Protein AF-A0A820NC77-F1 (afdb_monomer_lite)

pLDDT: mean 81.08, std 19.24, range [35.0, 95.75]

Secondary structure (DSSP, 8-state):
--HHHHHHHHHTTSS-HHHHHHHHHHGGG---HHHHHHHHHHHHHHHHHHTTSTTHHHHHHHHHHHHHHHHHH-TTT--GGGGG--

Foldseek 3Di:
DALVVQLVCVVVVNHPVVVSLVVLVVCLVPQDPVSVVSVVVSLVVVLVVCVPDPCNVVSVVSVCVSVVSNVVNPPDDDPPPVPPPD

Sequence (86 aa):
MTQDDVAALCNAGHQSFVDYLKLILSYQNEDNCTVWKSIVSTIDDLSSLIEYTDYFDQFKKYRAHVLSSTQKQNLVGIPKKMKILL

Radius of gyration: 13.33 Å; chains: 1; bounding box: 36×27×31 Å

Structure (mmCIF, N/CA/C/O backbone):
data_AF-A0A820NC77-F1
#
_entry.id   AF-A0A820NC77-F1
#
loop_
_atom_site.group_PDB
_atom_site.id
_atom_site.type_symbol
_atom_site.label_atom_id
_atom_site.label_alt_id
_atom_site.label_comp_id
_atom_site.label_asym_id
_atom_site.label_entity_id
_atom_site.label_seq_id
_atom_site.pdbx_PDB_ins_code
_atom_site.Cartn_x
_atom_site.Cartn_y
_atom_site.Cartn_z
_atom_site.occupancy
_atom_site.B_iso_or_equiv
_atom_site.auth_seq_id
_atom_site.auth_comp_id
_atom_site.auth_asym_id
_atom_site.auth_atom_id
_atom_site.pdbx_PDB_model_num
ATOM 1 N N . MET A 1 1 ? -1.147 -6.525 -16.424 1.00 66.00 1 MET A N 1
ATOM 2 C CA . MET A 1 1 ? -1.856 -5.868 -15.317 1.00 66.00 1 MET A CA 1
ATOM 3 C C . MET A 1 1 ? -0.794 -5.293 -14.405 1.00 66.00 1 MET A C 1
ATOM 5 O O . MET A 1 1 ? 0.043 -6.052 -13.926 1.00 66.00 1 MET A O 1
ATOM 9 N N . THR A 1 2 ? -0.723 -3.973 -14.312 1.00 86.88 2 THR A N 1
ATOM 10 C CA . THR A 1 2 ? 0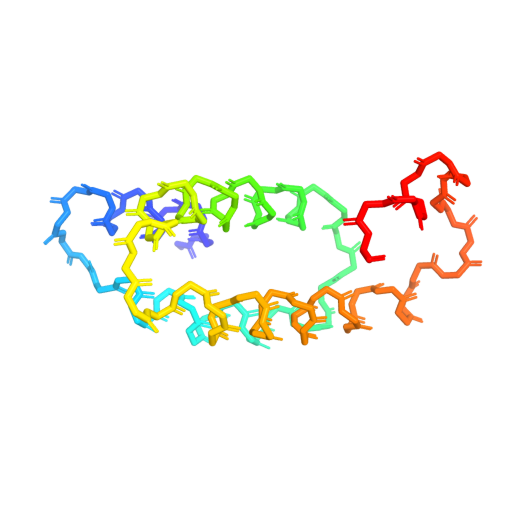.219 -3.252 -13.446 1.00 86.88 2 THR A CA 1
ATOM 11 C C . THR A 1 2 ? -0.323 -3.207 -12.016 1.00 86.88 2 THR A C 1
ATOM 13 O O . THR A 1 2 ? -1.475 -3.570 -11.777 1.00 86.88 2 THR A O 1
ATOM 16 N N . GLN A 1 3 ? 0.482 -2.757 -11.050 1.00 90.44 3 GLN A N 1
ATOM 17 C CA . GLN A 1 3 ? -0.018 -2.552 -9.688 1.00 90.44 3 GLN A CA 1
ATOM 18 C C . GLN A 1 3 ? -1.173 -1.529 -9.652 1.00 90.44 3 GLN A C 1
ATOM 20 O O . GLN A 1 3 ? -2.130 -1.736 -8.914 1.00 90.44 3 GLN A O 1
ATOM 25 N N . ASP A 1 4 ? -1.141 -0.502 -10.512 1.00 91.62 4 ASP A N 1
ATOM 26 C CA . ASP A 1 4 ? -2.195 0.520 -10.587 1.00 91.62 4 ASP A CA 1
ATOM 27 C C . ASP A 1 4 ? -3.533 -0.073 -11.043 1.00 91.62 4 ASP A C 1
ATOM 29 O O . ASP A 1 4 ? -4.586 0.259 -10.497 1.00 91.62 4 ASP A O 1
ATOM 33 N N . ASP A 1 5 ? -3.495 -1.013 -11.995 1.00 93.75 5 ASP A N 1
ATOM 34 C CA . ASP A 1 5 ? -4.690 -1.745 -12.423 1.00 93.75 5 ASP A CA 1
ATOM 35 C C . ASP A 1 5 ? -5.290 -2.543 -11.249 1.00 93.75 5 ASP A C 1
ATOM 37 O O . ASP A 1 5 ? -6.506 -2.576 -11.057 1.00 93.75 5 ASP A O 1
ATOM 41 N N . VAL A 1 6 ? -4.439 -3.175 -10.429 1.00 93.44 6 VAL A N 1
ATOM 42 C CA . VAL A 1 6 ? -4.878 -3.941 -9.250 1.00 93.44 6 VAL A CA 1
ATOM 43 C C . VAL A 1 6 ? -5.445 -3.015 -8.174 1.00 93.44 6 VAL A C 1
ATOM 45 O O . VAL A 1 6 ? -6.476 -3.340 -7.586 1.00 93.44 6 VAL A O 1
ATOM 48 N N . ALA A 1 7 ? -4.834 -1.852 -7.947 1.00 92.69 7 ALA A N 1
ATOM 49 C CA . ALA A 1 7 ? -5.356 -0.827 -7.047 1.00 92.69 7 ALA A CA 1
ATOM 50 C C . ALA A 1 7 ? -6.747 -0.340 -7.487 1.00 92.69 7 ALA A C 1
ATOM 52 O O . ALA A 1 7 ? -7.662 -0.254 -6.666 1.00 92.69 7 ALA A O 1
ATOM 53 N N . ALA A 1 8 ? -6.946 -0.095 -8.787 1.00 93.88 8 ALA A N 1
ATOM 54 C CA . ALA A 1 8 ? -8.247 0.283 -9.337 1.00 93.88 8 ALA A CA 1
ATOM 55 C C . ALA A 1 8 ? -9.307 -0.812 -9.123 1.00 93.88 8 ALA A C 1
ATOM 57 O O . ALA A 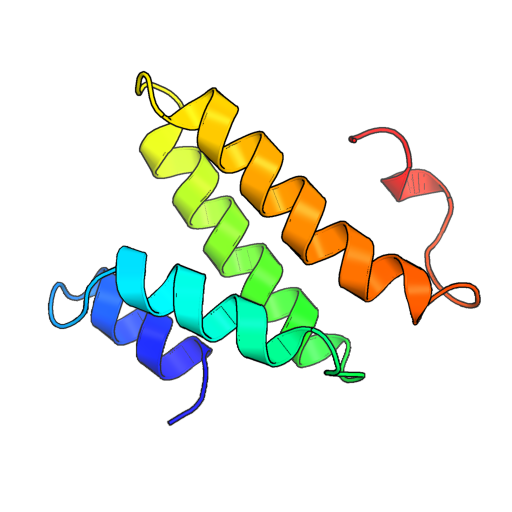1 8 ? -10.435 -0.514 -8.726 1.00 93.88 8 ALA A O 1
ATOM 58 N N . LEU A 1 9 ? -8.942 -2.085 -9.307 1.00 94.81 9 LEU A N 1
ATOM 59 C CA . LEU A 1 9 ? -9.830 -3.213 -9.016 1.00 94.81 9 LEU A CA 1
ATOM 60 C C . LEU A 1 9 ? -10.151 -3.341 -7.521 1.00 94.81 9 LEU A C 1
ATOM 62 O O . LEU A 1 9 ? -11.280 -3.693 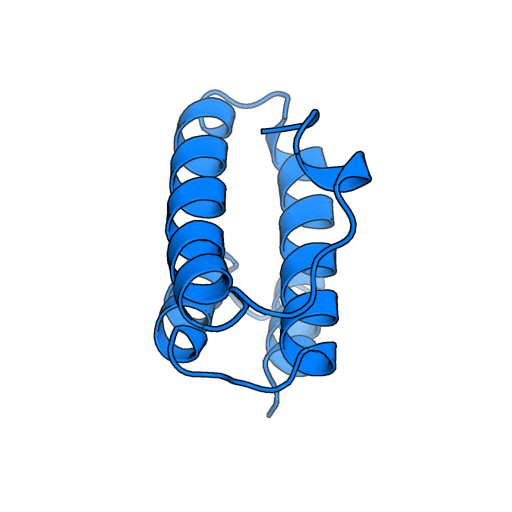-7.177 1.00 94.81 9 LEU A O 1
ATOM 66 N N . CYS A 1 10 ? -9.199 -3.041 -6.634 1.00 94.38 10 CYS A N 1
ATOM 67 C CA . CYS A 1 10 ? -9.442 -3.018 -5.191 1.00 94.38 10 CYS A CA 1
ATOM 68 C C . CYS A 1 10 ? -10.434 -1.911 -4.815 1.00 94.38 10 CYS A C 1
ATOM 70 O O . CYS A 1 10 ? -11.404 -2.173 -4.108 1.00 94.38 10 CYS A O 1
ATOM 72 N N . ASN A 1 11 ? -10.251 -0.704 -5.359 1.00 91.12 11 ASN A N 1
ATOM 73 C CA . ASN A 1 11 ? -11.177 0.416 -5.167 1.00 91.12 11 ASN A CA 1
ATOM 74 C C . ASN A 1 11 ? -12.590 0.115 -5.691 1.00 91.12 11 ASN A C 1
ATOM 76 O O . ASN A 1 11 ? -13.575 0.519 -5.079 1.00 91.12 11 ASN A O 1
ATOM 80 N N . ALA A 1 12 ? -12.702 -0.629 -6.793 1.00 94.69 12 ALA A N 1
ATOM 81 C CA . ALA A 1 12 ? -13.983 -1.078 -7.336 1.00 94.69 12 ALA A CA 1
ATOM 82 C C . ALA A 1 12 ? -14.610 -2.259 -6.561 1.00 94.69 12 ALA A C 1
ATOM 84 O O . ALA A 1 12 ? -15.687 -2.728 -6.924 1.00 94.69 12 ALA A O 1
ATOM 85 N N . GLY A 1 13 ? -13.949 -2.774 -5.517 1.00 93.19 13 GLY A N 1
ATOM 86 C CA . GLY A 1 13 ? -14.419 -3.924 -4.738 1.00 93.19 13 GLY A CA 1
ATOM 87 C C . GLY A 1 13 ? -14.287 -5.273 -5.456 1.00 93.19 13 GLY A C 1
ATOM 88 O O . GLY A 1 13 ? -14.846 -6.270 -5.006 1.00 93.19 13 GLY A O 1
ATOM 89 N N . HIS A 1 14 ? -13.551 -5.325 -6.569 1.00 94.94 14 HIS A N 1
ATOM 90 C CA . HIS A 1 14 ? -13.315 -6.540 -7.357 1.00 94.94 14 HIS A CA 1
ATOM 91 C C . HIS A 1 14 ? -12.064 -7.317 -6.925 1.00 94.94 14 HIS A C 1
ATOM 93 O O . HIS A 1 14 ? -11.860 -8.451 -7.364 1.00 94.94 14 HIS A O 1
ATOM 99 N N . GLN A 1 15 ? -11.215 -6.716 -6.091 1.00 93.56 15 GLN A N 1
ATOM 100 C CA . GLN A 1 15 ? -10.011 -7.323 -5.524 1.00 93.56 15 GLN A CA 1
ATOM 101 C C . GLN A 1 15 ? -9.840 -6.926 -4.055 1.00 93.56 15 GLN A C 1
ATOM 103 O O . GLN A 1 15 ? -10.411 -5.944 -3.584 1.00 93.56 15 GLN A O 1
ATOM 108 N N . SER A 1 16 ? -9.052 -7.712 -3.322 1.00 93.56 16 SER A N 1
ATOM 109 C CA . SER A 1 16 ? -8.755 -7.455 -1.915 1.00 93.56 16 SER A CA 1
ATOM 110 C C . SER A 1 16 ? -7.538 -6.549 -1.766 1.00 93.56 16 SER A C 1
ATOM 112 O O . SER A 1 16 ? -6.453 -6.869 -2.258 1.00 93.56 16 SER A O 1
ATOM 114 N N . PHE A 1 17 ? -7.668 -5.487 -0.968 1.00 93.19 17 PHE A N 1
ATOM 115 C CA . PHE A 1 17 ? -6.516 -4.676 -0.574 1.00 93.19 17 PHE A CA 1
ATOM 116 C C . PHE A 1 17 ? -5.467 -5.474 0.205 1.00 93.19 17 PHE A C 1
ATOM 118 O O . PHE A 1 17 ? -4.287 -5.151 0.144 1.00 93.19 17 PHE A O 1
ATOM 125 N N . VAL A 1 18 ? -5.850 -6.568 0.869 1.00 92.81 18 VAL A N 1
ATOM 126 C CA . VAL A 1 18 ? -4.884 -7.472 1.511 1.00 92.81 18 VAL A CA 1
ATOM 127 C C . VAL A 1 18 ? -3.958 -8.109 0.472 1.00 92.81 18 VAL 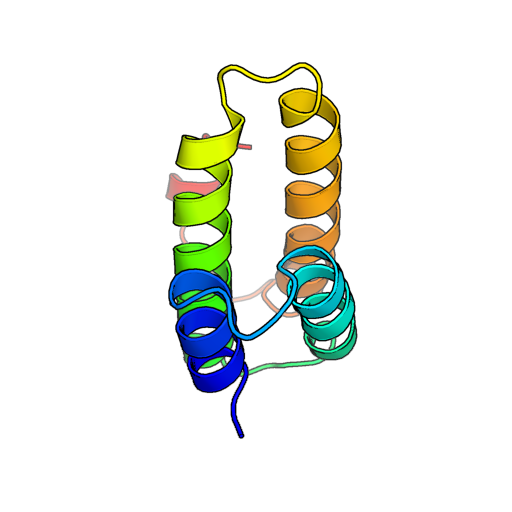A C 1
ATOM 129 O O . VAL A 1 18 ? -2.760 -8.244 0.716 1.00 92.81 18 VAL A O 1
ATOM 132 N N . ASP A 1 19 ? -4.487 -8.481 -0.694 1.00 93.00 19 ASP A N 1
ATOM 133 C CA . ASP A 1 19 ? -3.690 -9.093 -1.759 1.00 93.00 19 ASP A CA 1
ATOM 134 C C . ASP A 1 19 ? -2.874 -8.048 -2.524 1.00 93.00 19 ASP A C 1
ATOM 136 O O . ASP A 1 19 ? -1.725 -8.315 -2.873 1.00 93.00 19 ASP A O 1
ATOM 140 N N . TYR A 1 20 ? -3.391 -6.824 -2.667 1.00 94.38 20 TYR A N 1
ATOM 141 C CA . TYR A 1 20 ? -2.608 -5.688 -3.156 1.00 94.38 20 TYR A CA 1
ATOM 142 C C . TYR A 1 20 ? -1.397 -5.381 -2.253 1.00 94.38 20 TYR A C 1
ATOM 144 O O . TYR A 1 20 ? -0.278 -5.232 -2.742 1.00 94.38 20 TYR A O 1
ATOM 152 N N . LEU A 1 21 ? -1.567 -5.379 -0.926 1.00 93.25 21 LEU A N 1
ATOM 153 C CA . LEU A 1 21 ? -0.452 -5.175 0.009 1.00 93.25 21 LEU A CA 1
ATOM 154 C C . LEU A 1 21 ? 0.590 -6.307 -0.071 1.00 93.25 21 LEU A C 1
ATOM 156 O O . LEU A 1 21 ? 1.787 -6.064 0.090 1.00 93.25 21 LEU A O 1
ATOM 160 N N . LYS A 1 22 ? 0.185 -7.548 -0.358 1.00 92.75 22 LYS A N 1
ATOM 161 C CA . LYS A 1 22 ? 1.147 -8.634 -0.627 1.00 92.75 22 LYS A CA 1
ATOM 162 C C . LYS A 1 22 ? 1.875 -8.426 -1.954 1.00 92.75 22 LYS A C 1
ATOM 164 O O . LYS A 1 22 ? 3.080 -8.648 -2.012 1.00 92.75 22 LYS A O 1
ATOM 169 N N . LEU A 1 23 ? 1.165 -7.981 -2.993 1.00 93.12 23 LEU A N 1
ATOM 170 C CA . LEU A 1 23 ? 1.744 -7.670 -4.300 1.00 93.12 23 LEU A CA 1
ATOM 171 C C . LEU A 1 23 ? 2.825 -6.589 -4.183 1.00 93.12 23 LEU A C 1
ATOM 173 O O . LEU A 1 23 ? 3.899 -6.750 -4.747 1.00 93.12 23 LEU A O 1
ATOM 177 N N . ILE A 1 24 ? 2.603 -5.528 -3.403 1.00 92.44 24 ILE A N 1
ATOM 178 C CA . ILE A 1 24 ? 3.610 -4.470 -3.210 1.00 92.44 24 ILE A CA 1
ATOM 179 C C . ILE A 1 24 ? 4.947 -5.030 -2.694 1.00 92.44 24 ILE A C 1
ATOM 181 O O . ILE A 1 24 ? 6.006 -4.547 -3.089 1.00 92.44 24 ILE A O 1
ATOM 185 N N . LEU A 1 25 ? 4.939 -6.086 -1.874 1.00 90.31 25 LEU A N 1
ATOM 186 C CA . LEU A 1 25 ? 6.180 -6.691 -1.375 1.00 90.31 25 LEU A CA 1
ATOM 187 C C . LEU A 1 25 ? 7.041 -7.294 -2.497 1.00 90.31 25 LEU A C 1
ATOM 189 O O . LEU A 1 25 ? 8.264 -7.323 -2.368 1.00 90.31 25 LEU A O 1
ATOM 193 N N . SER A 1 26 ? 6.452 -7.726 -3.621 1.00 90.25 26 SER A N 1
ATOM 194 C CA . SER A 1 26 ? 7.239 -8.204 -4.766 1.00 90.25 26 SER A CA 1
ATOM 195 C C . SER A 1 26 ? 7.956 -7.079 -5.515 1.00 90.25 26 SER A C 1
ATOM 197 O O . SER A 1 26 ? 8.909 -7.355 -6.239 1.00 90.25 26 SER A O 1
ATOM 199 N N . TYR A 1 27 ? 7.547 -5.821 -5.318 1.00 88.50 27 TYR A N 1
ATOM 200 C CA . TYR A 1 27 ? 8.190 -4.646 -5.913 1.00 88.50 27 TYR A CA 1
ATOM 201 C C . TYR A 1 27 ? 9.430 -4.180 -5.140 1.00 88.50 27 TYR A C 1
ATOM 203 O O . TYR A 1 27 ? 10.052 -3.211 -5.545 1.00 88.50 27 TYR A O 1
ATOM 211 N N . GLN A 1 28 ? 9.856 -4.871 -4.075 1.00 84.56 28 GLN A N 1
ATOM 212 C CA . GLN A 1 28 ? 11.018 -4.482 -3.255 1.00 84.56 28 GLN A CA 1
ATOM 213 C C . GLN A 1 28 ? 12.327 -4.231 -4.036 1.00 84.56 28 GLN A C 1
ATOM 215 O O . GLN A 1 28 ? 13.192 -3.517 -3.540 1.00 84.56 28 GLN A O 1
ATOM 220 N N . ASN A 1 29 ? 12.479 -4.806 -5.235 1.00 82.19 29 ASN A N 1
ATOM 221 C CA . ASN A 1 29 ? 13.645 -4.646 -6.117 1.00 82.19 29 ASN A CA 1
ATOM 222 C C . ASN A 1 29 ? 13.351 -3.772 -7.356 1.00 82.19 29 ASN A C 1
ATOM 224 O O . ASN A 1 29 ? 14.067 -3.860 -8.346 1.00 82.19 29 ASN A O 1
ATOM 228 N N . GLU A 1 30 ? 12.257 -3.011 -7.348 1.00 84.38 30 GLU A N 1
ATOM 229 C CA . GLU A 1 30 ? 11.898 -2.089 -8.426 1.00 84.38 30 GLU A CA 1
ATOM 230 C C . GLU A 1 30 ? 12.741 -0.811 -8.341 1.00 84.38 30 GLU A C 1
ATOM 232 O O . GLU A 1 30 ? 12.706 -0.109 -7.332 1.00 84.38 30 GLU A O 1
ATOM 237 N N . ASP A 1 31 ? 13.433 -0.458 -9.420 1.00 83.56 31 ASP A N 1
ATOM 238 C CA . ASP A 1 31 ? 14.273 0.744 -9.475 1.00 83.56 31 ASP A CA 1
ATOM 239 C C . ASP A 1 31 ? 13.513 1.965 -10.028 1.00 83.56 31 ASP A C 1
ATOM 241 O O . ASP A 1 31 ? 13.964 3.112 -9.927 1.00 83.56 31 ASP A O 1
ATOM 245 N N . ASN A 1 32 ? 12.339 1.756 -10.633 1.00 84.50 32 ASN A N 1
ATOM 246 C CA . ASN A 1 32 ? 11.587 2.822 -11.272 1.00 84.50 32 ASN A CA 1
ATOM 247 C C . ASN A 1 32 ? 10.862 3.713 -10.251 1.00 84.50 32 ASN A C 1
ATOM 249 O O . ASN A 1 32 ? 9.801 3.385 -9.715 1.00 84.50 32 ASN A O 1
ATOM 253 N N . CYS A 1 33 ? 11.393 4.922 -10.058 1.00 81.25 33 CYS A N 1
ATOM 254 C CA . CYS A 1 33 ? 10.803 5.946 -9.195 1.00 81.25 33 CYS A CA 1
ATOM 255 C C . CYS A 1 33 ? 9.341 6.295 -9.531 1.00 81.25 33 CYS A C 1
ATOM 257 O O . CYS A 1 33 ? 8.608 6.720 -8.642 1.00 81.25 33 CYS A O 1
ATOM 259 N N . THR A 1 34 ? 8.898 6.160 -10.784 1.00 87.00 34 THR A N 1
ATOM 260 C CA . THR A 1 34 ? 7.497 6.414 -11.165 1.00 87.00 34 THR A CA 1
ATOM 261 C C . THR A 1 34 ? 6.575 5.325 -10.629 1.00 87.00 34 THR A C 1
ATOM 263 O O . THR A 1 34 ? 5.511 5.646 -10.102 1.00 87.00 34 THR A O 1
ATOM 266 N N . VAL A 1 35 ? 7.009 4.061 -10.679 1.00 88.50 35 VAL A N 1
ATOM 267 C CA . VAL A 1 35 ? 6.266 2.936 -10.091 1.00 88.50 35 VAL A CA 1
ATOM 268 C C . VAL A 1 35 ? 6.136 3.141 -8.583 1.00 88.50 35 VAL A C 1
ATOM 270 O O . VAL A 1 35 ? 5.030 3.089 -8.050 1.00 88.50 35 VAL A O 1
ATOM 273 N N . TRP A 1 36 ? 7.232 3.497 -7.908 1.00 89.56 36 TRP A N 1
ATOM 274 C CA . TRP A 1 36 ? 7.209 3.783 -6.472 1.00 89.56 36 TRP A CA 1
ATOM 275 C C . TRP A 1 36 ? 6.351 4.982 -6.082 1.00 89.56 36 TRP A C 1
ATOM 277 O O . TRP A 1 36 ? 5.676 4.926 -5.059 1.00 89.56 36 TRP A O 1
ATOM 287 N N . LYS A 1 37 ? 6.338 6.056 -6.880 1.00 87.56 37 LYS A N 1
ATOM 288 C CA . LYS A 1 37 ? 5.434 7.193 -6.645 1.00 87.56 37 LYS A CA 1
ATOM 289 C C . LYS A 1 37 ? 3.973 6.761 -6.674 1.00 87.56 37 LYS A C 1
ATOM 291 O O . LYS A 1 37 ? 3.210 7.199 -5.820 1.00 87.56 37 LYS A O 1
ATOM 296 N N . SER A 1 38 ? 3.609 5.907 -7.626 1.00 90.81 38 SER A N 1
ATOM 297 C CA . SER A 1 38 ? 2.236 5.424 -7.741 1.00 90.81 38 SER A CA 1
ATOM 298 C C . SER A 1 38 ? 1.862 4.504 -6.573 1.00 90.81 38 SER A C 1
ATOM 300 O O . SER A 1 38 ? 0.844 4.726 -5.923 1.00 90.81 38 SER A O 1
ATOM 302 N N . ILE A 1 39 ? 2.757 3.580 -6.193 1.00 91.75 39 ILE A N 1
ATOM 303 C CA . ILE A 1 39 ? 2.590 2.725 -5.002 1.00 91.75 39 ILE A CA 1
ATOM 304 C C . ILE A 1 39 ? 2.399 3.570 -3.735 1.00 91.75 39 ILE A C 1
ATOM 306 O O . ILE A 1 39 ? 1.496 3.309 -2.944 1.00 91.75 39 ILE A O 1
ATOM 310 N N . VAL A 1 40 ? 3.240 4.592 -3.530 1.00 91.31 40 VAL A N 1
ATOM 311 C CA . VAL A 1 40 ? 3.138 5.491 -2.369 1.00 91.31 40 VAL A CA 1
ATOM 312 C C . VAL A 1 40 ? 1.803 6.222 -2.359 1.00 91.31 40 VAL A C 1
ATOM 314 O O . VAL A 1 40 ? 1.172 6.268 -1.310 1.00 91.31 40 VAL A O 1
ATOM 317 N N . SER A 1 41 ? 1.350 6.732 -3.508 1.00 91.00 41 SER A N 1
ATOM 318 C CA . SER A 1 41 ? 0.051 7.403 -3.613 1.00 91.00 41 SER A CA 1
ATOM 319 C C . SER A 1 41 ? -1.085 6.492 -3.150 1.00 91.00 41 SER A C 1
ATOM 321 O O . SER A 1 41 ? -1.870 6.883 -2.296 1.00 91.00 41 SER A O 1
ATOM 323 N N . THR A 1 42 ? -1.136 5.249 -3.639 1.00 93.38 42 THR A N 1
ATOM 324 C CA . THR A 1 42 ? -2.188 4.303 -3.241 1.00 93.38 42 THR A CA 1
ATOM 325 C C . THR A 1 42 ? -2.091 3.899 -1.767 1.00 93.38 42 THR A C 1
ATOM 327 O O . THR A 1 42 ? -3.112 3.746 -1.097 1.00 93.38 42 THR A O 1
ATOM 330 N N . ILE A 1 43 ? -0.879 3.730 -1.228 1.00 91.88 43 ILE A N 1
ATOM 331 C CA . ILE A 1 43 ? -0.681 3.454 0.204 1.00 91.88 43 ILE A CA 1
ATOM 332 C C . ILE A 1 43 ? -1.138 4.639 1.062 1.00 91.88 43 ILE A C 1
ATOM 334 O O . ILE A 1 43 ? -1.695 4.420 2.137 1.00 91.88 43 ILE A O 1
ATOM 338 N N . ASP A 1 44 ? -0.907 5.872 0.619 1.00 91.00 44 ASP A N 1
ATOM 339 C CA . ASP A 1 44 ? -1.326 7.076 1.335 1.00 91.00 44 ASP A CA 1
ATOM 340 C C . ASP A 1 44 ? -2.856 7.232 1.306 1.00 91.00 44 ASP A C 1
ATOM 342 O O . ASP A 1 44 ? -3.451 7.487 2.354 1.00 91.00 44 ASP A O 1
ATOM 346 N N . ASP A 1 45 ? -3.506 6.946 0.174 1.00 91.75 45 ASP A N 1
ATOM 347 C CA . ASP A 1 45 ? -4.972 6.889 0.086 1.00 91.75 45 ASP A CA 1
ATOM 348 C C . ASP A 1 45 ? -5.546 5.851 1.070 1.00 91.75 45 ASP A C 1
ATOM 350 O O . ASP A 1 45 ? -6.472 6.136 1.834 1.00 91.75 45 ASP A O 1
ATOM 354 N N . LEU A 1 46 ? -4.948 4.654 1.123 1.00 91.69 46 LEU A N 1
ATOM 355 C CA . LEU A 1 46 ? -5.313 3.617 2.094 1.00 91.69 46 LEU A CA 1
ATOM 356 C C . LEU A 1 46 ? -5.076 4.049 3.539 1.00 91.69 46 LEU A C 1
ATOM 358 O O . LEU A 1 46 ? -5.893 3.746 4.407 1.00 91.69 46 LEU A O 1
ATOM 362 N N . SER A 1 47 ? -3.977 4.758 3.796 1.00 91.25 47 SER A N 1
ATOM 363 C CA . SER A 1 47 ? -3.629 5.283 5.114 1.00 91.25 47 SER A CA 1
ATOM 364 C C . SER A 1 47 ? -4.738 6.182 5.654 1.00 91.25 47 SER A C 1
ATOM 366 O O . SER A 1 47 ? -5.109 6.041 6.817 1.00 91.25 47 SER A O 1
ATOM 368 N N . SER A 1 48 ? -5.292 7.063 4.817 1.00 92.06 48 SER A N 1
ATOM 369 C CA . SER A 1 48 ? -6.409 7.936 5.194 1.00 92.06 48 SER A CA 1
ATOM 370 C C . SER A 1 48 ? -7.702 7.165 5.472 1.00 92.06 48 SER A C 1
ATOM 372 O O . SER A 1 48 ? -8.471 7.556 6.345 1.00 92.06 48 SER A O 1
ATOM 374 N N . LEU A 1 49 ? -7.947 6.048 4.779 1.00 91.56 49 LEU A N 1
ATOM 375 C CA . LEU A 1 49 ? -9.152 5.236 4.994 1.00 91.56 49 LEU A CA 1
ATOM 376 C C . LEU A 1 49 ? -9.135 4.469 6.320 1.00 91.56 49 LEU A C 1
ATOM 378 O O . LEU A 1 49 ? -10.183 4.254 6.928 1.00 91.56 49 LEU A O 1
ATOM 382 N N . ILE A 1 50 ? -7.957 4.042 6.769 1.00 92.56 50 ILE A N 1
ATOM 383 C CA . ILE A 1 50 ? -7.807 3.210 7.970 1.00 92.56 50 ILE A CA 1
ATOM 384 C C . ILE A 1 50 ? -7.352 4.003 9.202 1.00 92.56 50 ILE A C 1
ATOM 386 O O . ILE A 1 50 ? -7.189 3.405 10.266 1.00 92.56 50 ILE A O 1
ATOM 390 N N . GLU A 1 51 ? -7.119 5.312 9.066 1.00 93.69 51 GLU A N 1
ATOM 391 C CA . GLU A 1 51 ? -6.555 6.189 10.104 1.00 93.69 51 GLU A CA 1
ATOM 392 C C . GLU A 1 51 ? -7.300 6.082 11.439 1.00 93.69 51 GLU A C 1
ATOM 394 O O . GLU A 1 51 ? -6.684 6.038 12.502 1.00 93.69 51 GLU A O 1
ATOM 399 N N . TYR A 1 52 ? -8.626 5.965 11.379 1.00 94.25 52 TYR A N 1
ATOM 400 C CA . TYR A 1 52 ? -9.500 5.888 12.551 1.00 94.25 52 TYR A CA 1
ATOM 401 C C . TYR A 1 52 ? -9.829 4.452 12.986 1.00 94.25 52 TYR A C 1
ATOM 403 O O . TYR A 1 52 ? -10.826 4.224 13.667 1.00 94.25 52 TYR A O 1
ATOM 411 N N . THR A 1 53 ? -9.018 3.473 12.581 1.00 94.81 53 THR A N 1
ATOM 412 C CA . THR A 1 53 ? -9.186 2.060 12.949 1.00 94.81 53 THR A CA 1
ATOM 413 C C . THR A 1 53 ? -8.065 1.588 13.871 1.00 94.81 53 THR A C 1
ATOM 415 O O . THR A 1 53 ? -6.947 2.104 13.833 1.00 94.81 53 THR A O 1
ATOM 418 N N . ASP A 1 54 ? -8.313 0.508 14.615 1.00 95.75 54 ASP A N 1
ATOM 419 C CA . ASP A 1 54 ? -7.308 -0.141 15.476 1.00 95.75 54 ASP A CA 1
ATOM 420 C C . ASP A 1 54 ? -6.110 -0.727 14.694 1.00 95.75 54 ASP A C 1
ATOM 422 O O . ASP A 1 54 ? -5.112 -1.171 15.270 1.00 95.75 54 ASP A O 1
ATOM 426 N N . TYR A 1 55 ? -6.185 -0.735 13.359 1.00 91.88 55 TYR A N 1
ATOM 427 C CA . TYR A 1 55 ? -5.147 -1.256 12.474 1.00 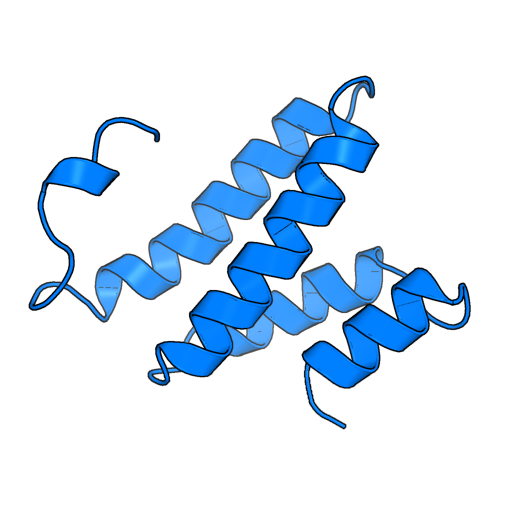91.88 55 TYR A CA 1
ATOM 428 C C . TYR A 1 55 ? -4.156 -0.190 12.000 1.00 91.88 55 TYR A C 1
ATOM 430 O O . TYR A 1 55 ? -3.129 -0.547 11.415 1.00 91.88 55 TYR A O 1
ATOM 438 N N . PHE A 1 56 ? -4.402 1.097 12.265 1.00 93.38 56 PHE A N 1
ATOM 439 C CA . PHE A 1 56 ? -3.570 2.180 11.739 1.00 93.38 56 PHE A CA 1
ATOM 440 C C . PHE A 1 56 ? -2.096 2.060 12.152 1.00 93.38 56 PHE A C 1
ATOM 442 O O . PHE A 1 56 ? -1.190 2.193 11.328 1.00 93.38 56 PHE A O 1
ATOM 449 N N . ASP A 1 57 ? -1.829 1.719 13.414 1.00 93.50 57 ASP A N 1
ATOM 450 C CA . ASP A 1 57 ? -0.461 1.524 13.905 1.00 93.50 57 ASP A CA 1
ATOM 451 C C . ASP A 1 57 ? 0.254 0.344 13.237 1.00 93.50 57 ASP A C 1
ATOM 453 O O . ASP A 1 57 ? 1.457 0.412 12.965 1.00 93.50 57 ASP A O 1
ATOM 457 N N . GLN A 1 58 ? -0.473 -0.734 12.937 1.00 93.94 58 GLN A N 1
ATOM 458 C CA . GLN A 1 58 ? 0.075 -1.880 12.209 1.00 93.94 58 GLN A CA 1
ATOM 459 C C . GLN A 1 58 ? 0.378 -1.501 10.758 1.00 93.94 58 GLN A C 1
ATOM 461 O O . GLN A 1 58 ? 1.436 -1.849 10.229 1.00 93.94 58 GLN A O 1
ATOM 466 N N . PHE A 1 59 ? -0.500 -0.716 10.138 1.00 93.06 59 PHE A N 1
ATOM 467 C CA . PHE A 1 59 ? -0.298 -0.242 8.779 1.00 93.06 59 PHE A CA 1
ATOM 468 C C . PHE A 1 59 ? 0.880 0.725 8.654 1.00 93.06 59 PHE A C 1
ATOM 470 O O . PHE A 1 59 ? 1.678 0.589 7.729 1.00 93.06 59 PHE A O 1
ATOM 477 N N . LYS A 1 60 ? 1.081 1.640 9.613 1.00 92.06 60 LYS A N 1
ATOM 478 C CA . LYS A 1 60 ? 2.275 2.506 9.643 1.00 92.06 60 LYS A CA 1
ATOM 479 C C . LYS A 1 60 ? 3.572 1.692 9.660 1.00 92.06 60 LYS A C 1
ATOM 481 O O . LYS A 1 60 ? 4.510 2.025 8.936 1.00 92.06 60 LYS A O 1
ATOM 486 N N . LYS A 1 61 ? 3.621 0.599 10.435 1.00 93.25 61 LYS A N 1
ATOM 487 C CA . LYS A 1 61 ? 4.777 -0.319 10.463 1.00 93.25 61 LYS A CA 1
ATOM 488 C C . LYS A 1 61 ? 4.990 -1.000 9.113 1.00 93.25 61 LYS A C 1
ATOM 490 O O . LYS A 1 61 ? 6.124 -1.066 8.642 1.00 93.25 61 LYS A O 1
ATOM 495 N N . TYR A 1 62 ? 3.915 -1.465 8.480 1.00 91.69 62 TYR A N 1
ATOM 496 C CA . TYR A 1 62 ? 3.971 -2.037 7.136 1.00 91.69 62 TYR A CA 1
ATOM 497 C C . TYR A 1 62 ? 4.494 -1.017 6.107 1.00 91.69 62 TYR A C 1
ATOM 499 O O . TYR A 1 62 ? 5.447 -1.310 5.387 1.00 91.69 62 TYR A O 1
ATOM 507 N N . ARG A 1 63 ? 3.954 0.208 6.092 1.00 89.94 63 ARG A N 1
ATOM 508 C CA . ARG A 1 63 ? 4.396 1.300 5.207 1.00 89.94 63 ARG A CA 1
ATOM 509 C C . ARG A 1 63 ? 5.885 1.596 5.388 1.00 89.94 63 ARG A C 1
ATOM 511 O O . ARG A 1 63 ? 6.622 1.656 4.408 1.00 89.94 63 ARG A O 1
ATOM 518 N N . ALA A 1 64 ? 6.349 1.715 6.632 1.00 89.06 64 ALA A N 1
ATOM 519 C CA . ALA A 1 64 ? 7.766 1.917 6.929 1.00 89.06 64 ALA A CA 1
ATOM 520 C C . ALA A 1 64 ? 8.639 0.751 6.431 1.00 89.06 64 ALA A C 1
ATOM 522 O O . ALA A 1 64 ? 9.706 0.981 5.864 1.00 89.06 64 ALA A O 1
ATOM 523 N N . HIS A 1 65 ? 8.178 -0.494 6.587 1.00 89.25 65 HIS A N 1
ATOM 524 C CA . HIS A 1 65 ? 8.880 -1.673 6.083 1.00 89.25 65 HIS A CA 1
ATOM 525 C C . HIS A 1 65 ? 9.028 -1.636 4.555 1.00 89.25 65 HIS A C 1
ATOM 527 O O . HIS A 1 65 ? 10.152 -1.732 4.057 1.00 89.25 65 HIS A O 1
ATOM 533 N N . VAL A 1 66 ? 7.931 -1.403 3.828 1.00 86.69 66 VAL A N 1
ATOM 534 C CA . VAL A 1 66 ? 7.931 -1.286 2.362 1.00 86.69 66 VAL A CA 1
ATOM 535 C C . VAL A 1 66 ? 8.885 -0.182 1.905 1.00 86.69 66 VAL A C 1
ATOM 537 O O . VAL A 1 66 ? 9.766 -0.432 1.086 1.00 86.69 66 VAL A O 1
ATOM 540 N N . LEU A 1 67 ? 8.801 1.019 2.482 1.00 82.12 67 LEU A N 1
ATOM 541 C CA . LEU A 1 67 ? 9.637 2.153 2.068 1.00 82.12 67 LEU A CA 1
ATOM 542 C C . LEU A 1 67 ? 11.106 2.027 2.493 1.00 82.12 67 LEU A C 1
ATOM 544 O O . LEU A 1 67 ? 11.990 2.589 1.852 1.00 82.12 67 LEU A O 1
ATOM 548 N N . SER A 1 68 ? 11.411 1.258 3.537 1.00 80.69 68 SER A N 1
ATOM 549 C CA . SER A 1 68 ? 12.805 1.001 3.918 1.00 80.69 68 SER A CA 1
ATOM 550 C C . SER A 1 68 ? 13.569 0.194 2.860 1.00 80.69 68 SER A C 1
ATOM 552 O O . SER A 1 68 ? 14.789 0.337 2.744 1.00 80.69 68 SER A O 1
ATOM 554 N N . SER A 1 69 ? 12.867 -0.624 2.063 1.00 66.25 69 SER A N 1
ATOM 555 C CA . SER A 1 69 ? 13.470 -1.374 0.954 1.00 66.25 69 SER A CA 1
ATOM 556 C C . SER A 1 69 ? 13.893 -0.448 -0.194 1.00 66.25 69 SER A C 1
ATOM 558 O O . SER A 1 69 ? 14.981 -0.605 -0.743 1.00 66.25 69 SER A O 1
ATOM 560 N N . THR A 1 70 ? 13.116 0.607 -0.450 1.00 61.19 70 THR A N 1
ATOM 561 C CA . THR A 1 70 ? 13.367 1.586 -1.521 1.00 61.19 70 THR A CA 1
ATOM 562 C C . THR A 1 70 ? 14.483 2.561 -1.169 1.00 61.19 70 THR A C 1
ATOM 564 O O . THR A 1 70 ? 15.298 2.933 -2.015 1.00 61.19 70 THR A O 1
ATOM 567 N N . GLN A 1 71 ? 14.583 2.943 0.109 1.00 55.41 71 GLN A N 1
ATOM 568 C CA . GLN A 1 71 ? 15.642 3.828 0.598 1.00 55.41 71 GLN A CA 1
ATOM 569 C C . GLN A 1 71 ? 17.037 3.206 0.466 1.00 55.41 71 GLN A C 1
ATOM 571 O O . GLN A 1 71 ? 18.006 3.936 0.254 1.00 55.41 71 GLN A O 1
ATOM 576 N N . LYS A 1 72 ? 17.153 1.872 0.538 1.00 51.88 72 LYS A N 1
ATOM 577 C CA . LYS A 1 72 ? 18.432 1.169 0.340 1.00 51.88 72 LYS A CA 1
ATOM 578 C C . LYS A 1 72 ? 18.947 1.259 -1.100 1.00 51.88 72 LYS A C 1
ATOM 580 O O . LYS A 1 72 ? 20.156 1.208 -1.293 1.00 51.88 72 LYS A O 1
ATOM 585 N N . GLN A 1 73 ? 18.060 1.441 -2.079 1.00 47.97 73 GLN A N 1
ATOM 586 C CA . GLN A 1 73 ? 18.418 1.571 -3.497 1.00 47.97 73 GLN A CA 1
ATOM 587 C C . GLN A 1 73 ? 18.677 3.032 -3.913 1.00 47.97 73 GLN A C 1
ATOM 589 O O . GLN A 1 73 ? 19.390 3.282 -4.877 1.00 47.97 73 GLN A O 1
ATOM 594 N N . ASN A 1 74 ? 18.189 4.017 -3.145 1.00 43.00 74 ASN A N 1
ATOM 595 C CA . ASN A 1 74 ? 18.234 5.446 -3.490 1.00 43.00 74 ASN A CA 1
ATOM 596 C C . ASN A 1 74 ? 19.100 6.318 -2.554 1.00 43.00 74 ASN A C 1
ATOM 598 O O . ASN A 1 74 ? 18.747 7.459 -2.239 1.00 43.00 74 ASN A O 1
ATOM 602 N N . LEU A 1 75 ? 20.292 5.848 -2.167 1.00 45.81 75 LEU A N 1
ATOM 603 C CA . LEU A 1 75 ? 21.286 6.670 -1.446 1.00 45.81 75 LEU A CA 1
ATOM 604 C C . LEU A 1 75 ? 21.934 7.798 -2.286 1.00 45.81 75 LEU A C 1
ATOM 606 O O . LEU A 1 75 ? 22.878 8.430 -1.820 1.00 45.81 75 LEU A O 1
ATOM 610 N N . VAL A 1 76 ? 21.418 8.119 -3.480 1.00 43.81 76 VAL A N 1
ATOM 611 C CA . VAL A 1 76 ? 21.958 9.203 -4.328 1.00 43.81 76 VAL A CA 1
ATOM 612 C C . VAL A 1 76 ? 20.972 10.367 -4.553 1.00 43.81 76 VAL A C 1
ATOM 614 O O . VAL A 1 76 ? 21.408 11.449 -4.936 1.00 43.81 76 VAL A O 1
ATOM 617 N N . GLY A 1 77 ? 19.665 10.230 -4.274 1.00 42.84 77 GLY A N 1
ATOM 618 C CA . GLY A 1 77 ? 18.679 11.124 -4.915 1.00 42.84 77 GLY A CA 1
ATOM 619 C C . GLY A 1 77 ? 17.636 11.866 -4.074 1.00 42.84 77 GLY A C 1
ATOM 620 O O . GLY A 1 77 ? 17.018 12.785 -4.607 1.00 42.84 77 GLY A O 1
ATOM 621 N N . ILE A 1 78 ? 17.376 11.525 -2.805 1.00 47.81 78 ILE A N 1
ATOM 622 C CA . ILE A 1 78 ? 16.211 12.108 -2.103 1.00 47.81 78 ILE A CA 1
ATOM 623 C C . ILE A 1 78 ? 16.584 13.431 -1.401 1.00 47.81 78 ILE A C 1
ATOM 625 O O . ILE A 1 78 ? 17.402 13.423 -0.472 1.00 47.81 78 ILE A O 1
ATOM 629 N N . PRO A 1 79 ? 15.985 14.583 -1.779 1.00 37.38 79 PRO A N 1
ATOM 630 C CA . PRO A 1 79 ? 16.254 15.857 -1.125 1.00 37.38 79 PRO A CA 1
ATOM 631 C C . PRO A 1 79 ? 15.841 15.815 0.351 1.00 37.38 79 PRO A C 1
ATOM 633 O O . PRO A 1 79 ? 14.748 15.376 0.710 1.00 37.38 79 PRO A O 1
ATOM 636 N N . LYS A 1 80 ? 16.726 16.338 1.211 1.00 40.88 80 LYS A N 1
ATOM 637 C CA . LYS A 1 80 ? 16.667 16.321 2.689 1.00 40.88 80 LYS A CA 1
ATOM 638 C C . LYS A 1 80 ? 15.330 16.756 3.323 1.00 40.88 80 LYS A C 1
ATOM 640 O O . LYS A 1 80 ? 15.132 16.491 4.503 1.00 40.88 80 LYS A O 1
ATOM 645 N N . LYS A 1 81 ? 14.411 17.389 2.583 1.00 37.50 81 LYS A N 1
ATOM 646 C CA . LYS A 1 81 ? 13.116 17.873 3.096 1.00 37.50 81 LYS A CA 1
ATOM 647 C C . LYS A 1 81 ? 12.095 16.770 3.410 1.00 37.50 81 LYS A C 1
ATOM 649 O O . LYS A 1 81 ? 11.193 17.027 4.193 1.00 37.50 81 LYS A O 1
ATOM 654 N N . MET A 1 82 ? 12.251 15.554 2.880 1.00 39.38 82 MET A N 1
ATOM 655 C CA . MET A 1 82 ? 11.364 14.416 3.197 1.00 39.38 82 MET A CA 1
ATOM 656 C C . MET A 1 82 ? 11.850 13.538 4.364 1.00 39.38 82 MET A C 1
ATOM 658 O O . MET A 1 82 ? 11.243 12.515 4.651 1.00 39.38 82 MET A O 1
ATOM 662 N N . LYS A 1 83 ? 12.923 13.925 5.070 1.00 39.28 83 LYS A N 1
ATOM 663 C CA . LYS A 1 83 ? 13.403 13.200 6.264 1.00 39.28 83 LYS A CA 1
ATOM 664 C C . LYS A 1 83 ? 12.638 13.529 7.555 1.00 39.28 83 LYS A C 1
ATOM 666 O O . LYS A 1 83 ? 12.932 12.927 8.574 1.00 39.28 83 LYS A O 1
ATOM 671 N N . ILE A 1 84 ? 11.713 14.492 7.531 1.00 35.00 84 ILE A N 1
ATOM 672 C CA . ILE A 1 84 ? 11.076 15.055 8.742 1.00 35.00 84 ILE A CA 1
ATOM 673 C C . ILE A 1 84 ? 9.648 14.499 8.953 1.00 35.00 84 ILE A C 1
ATOM 675 O O . ILE A 1 84 ? 8.955 14.904 9.875 1.00 35.00 84 ILE A O 1
ATOM 679 N N . LEU A 1 85 ? 9.191 13.566 8.111 1.00 38.88 85 LEU A N 1
ATOM 680 C CA . LEU A 1 85 ? 7.843 12.975 8.193 1.00 38.88 85 LEU A CA 1
ATOM 681 C C . LEU A 1 85 ? 7.857 11.439 8.342 1.00 38.88 85 LEU A C 1
ATOM 683 O O . LEU A 1 85 ? 6.871 10.782 8.011 1.00 38.88 85 LEU A O 1
ATOM 687 N N . LEU A 1 86 ? 8.964 10.873 8.833 1.00 41.28 86 LEU A N 1
ATOM 688 C CA . LEU A 1 86 ? 9.062 9.483 9.294 1.00 41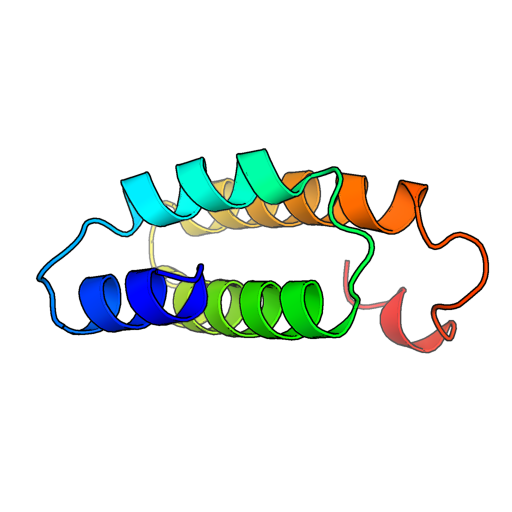.28 86 LEU A CA 1
ATOM 689 C C . LEU A 1 86 ? 9.464 9.457 10.767 1.00 41.28 86 LEU A C 1
ATOM 691 O O . LEU A 1 86 ? 10.409 10.203 11.111 1.00 41.28 86 LEU A O 1
#